Protein AF-A0A2N2W606-F1 (afdb_monomer)

Solvent-accessible surface area (backbone atoms only — not comparable to full-atom values): 5722 Å² total; 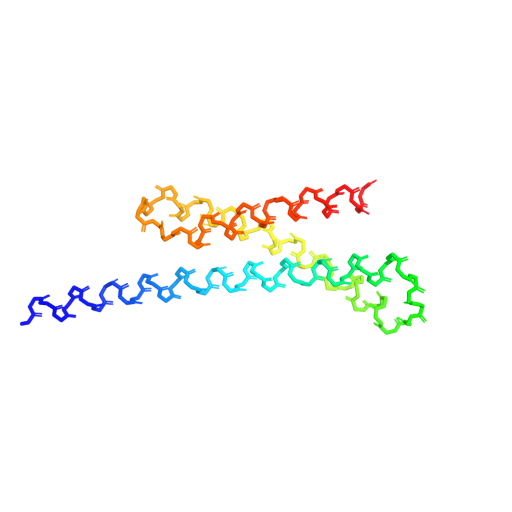per-residue (Å²): 115,71,69,60,56,53,50,55,58,49,54,58,51,50,56,52,48,52,50,52,32,51,51,41,50,52,54,46,51,51,53,52,51,53,51,51,46,58,74,70,62,64,89,43,71,69,58,54,53,48,46,64,65,47,46,59,59,50,52,53,47,51,56,53,51,48,52,53,50,51,52,48,44,72,74,59,71,79,62,55,70,64,47,56,52,35,50,53,52,41,51,54,49,47,53,54,49,52,68,71,75,106

pLDDT: mean 74.46, std 13.8, range [37.69, 88.69]

Structure (mmCIF, N/CA/C/O backbone):
data_AF-A0A2N2W606-F1
#
_entry.id   AF-A0A2N2W606-F1
#
loop_
_atom_site.group_PDB
_atom_site.id
_atom_site.type_symbol
_atom_si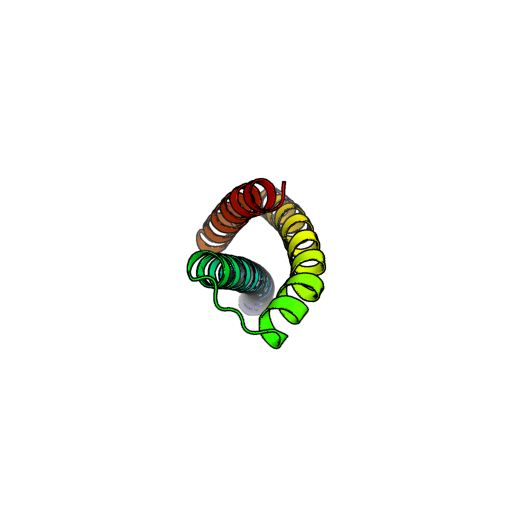te.label_atom_id
_atom_site.label_alt_id
_atom_site.label_comp_id
_atom_site.label_asym_id
_atom_site.label_entity_id
_atom_site.label_seq_id
_atom_site.pdbx_PDB_ins_code
_atom_site.Cartn_x
_atom_site.Cartn_y
_atom_site.Cartn_z
_atom_site.occupancy
_atom_site.B_iso_or_equiv
_atom_site.auth_seq_id
_atom_site.auth_comp_id
_atom_site.auth_asym_id
_atom_site.auth_atom_id
_atom_site.pdbx_PDB_model_num
ATOM 1 N N . MET A 1 1 ? -34.711 -16.273 19.571 1.00 47.31 1 MET A N 1
ATOM 2 C CA . MET A 1 1 ? -34.662 -14.979 18.848 1.00 47.31 1 MET A CA 1
ATOM 3 C C . MET A 1 1 ? -33.389 -14.171 19.146 1.00 47.31 1 MET A C 1
ATOM 5 O O . MET A 1 1 ? -32.750 -13.735 18.198 1.00 47.31 1 MET A O 1
ATOM 9 N N . LEU A 1 2 ? -32.944 -14.047 20.410 1.00 48.62 2 LEU A N 1
ATOM 10 C CA . LEU A 1 2 ? -31.703 -13.328 20.775 1.00 48.62 2 LEU A CA 1
ATOM 11 C C . LEU A 1 2 ? -30.412 -13.862 20.106 1.00 48.62 2 LEU A C 1
ATOM 13 O O . LEU A 1 2 ? -29.595 -13.071 19.639 1.00 48.62 2 LEU A O 1
ATOM 17 N N . ASN A 1 3 ? -30.240 -15.187 19.995 1.00 43.19 3 ASN A N 1
ATOM 18 C CA . ASN A 1 3 ? -29.044 -15.779 19.365 1.00 43.19 3 ASN A CA 1
ATOM 19 C C . ASN A 1 3 ? -28.919 -15.468 17.863 1.00 43.19 3 ASN A C 1
ATOM 21 O O . ASN A 1 3 ? -27.809 -15.340 17.354 1.00 43.19 3 ASN A O 1
ATOM 25 N N . PHE A 1 4 ? -30.038 -15.281 17.160 1.00 45.81 4 PHE A N 1
ATOM 26 C CA . PHE A 1 4 ? -30.035 -14.999 15.721 1.00 45.81 4 PHE A CA 1
ATOM 27 C C . PHE A 1 4 ? -29.584 -13.558 15.422 1.00 45.81 4 PHE A C 1
ATOM 29 O O . PHE A 1 4 ? -28.861 -13.305 14.4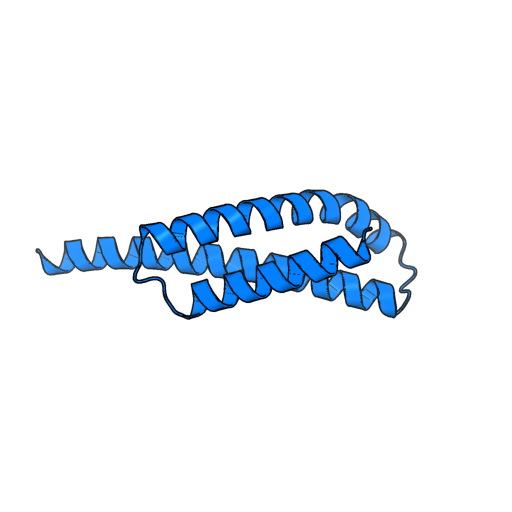61 1.00 45.81 4 PHE A O 1
ATOM 36 N N . ILE A 1 5 ? -29.941 -12.613 16.299 1.00 52.81 5 ILE A N 1
ATOM 37 C CA . ILE A 1 5 ? -29.523 -11.205 16.204 1.00 52.81 5 ILE A CA 1
ATOM 38 C C . ILE A 1 5 ? -28.020 -11.067 16.502 1.00 52.81 5 ILE A C 1
ATOM 40 O O . ILE A 1 5 ? -27.318 -10.333 15.806 1.00 52.81 5 ILE A O 1
ATOM 44 N N . ARG A 1 6 ? -27.500 -11.822 17.483 1.00 42.00 6 ARG A N 1
ATOM 45 C CA . ARG A 1 6 ? -26.063 -11.854 17.811 1.00 42.00 6 ARG A CA 1
ATOM 46 C C . ARG A 1 6 ? -25.221 -12.456 16.675 1.00 42.00 6 ARG A C 1
ATOM 48 O O . ARG A 1 6 ? -24.178 -11.899 16.344 1.00 42.00 6 ARG A O 1
ATOM 55 N N . LEU A 1 7 ? -25.701 -13.522 16.026 1.00 44.34 7 LEU A N 1
ATOM 56 C CA . LEU A 1 7 ? -25.065 -14.104 14.834 1.00 44.34 7 LEU A CA 1
ATOM 57 C C . LEU A 1 7 ? -25.027 -13.121 13.655 1.00 44.34 7 LEU A C 1
ATOM 59 O O . LEU A 1 7 ? -23.989 -12.978 13.015 1.00 44.34 7 LEU A O 1
ATOM 63 N N . LYS A 1 8 ? -26.115 -12.378 13.412 1.00 37.69 8 LYS A N 1
ATOM 64 C CA . LYS A 1 8 ? -26.180 -11.382 12.330 1.00 37.69 8 LYS A CA 1
ATOM 65 C C . LYS A 1 8 ? -25.199 -10.217 12.533 1.00 37.69 8 LYS A C 1
ATOM 67 O O . LYS A 1 8 ? -24.579 -9.780 11.568 1.00 37.69 8 LYS A O 1
ATOM 72 N N . MET A 1 9 ? -25.021 -9.748 13.774 1.00 45.25 9 MET A N 1
ATOM 73 C CA . MET A 1 9 ? -24.023 -8.720 14.117 1.00 45.25 9 MET A CA 1
ATOM 74 C C . MET A 1 9 ? -22.576 -9.229 14.062 1.00 45.25 9 MET A C 1
ATOM 76 O O . MET A 1 9 ? -21.674 -8.463 13.732 1.00 45.25 9 MET A O 1
ATOM 80 N N . SER A 1 10 ? -22.343 -10.503 14.392 1.00 40.81 10 S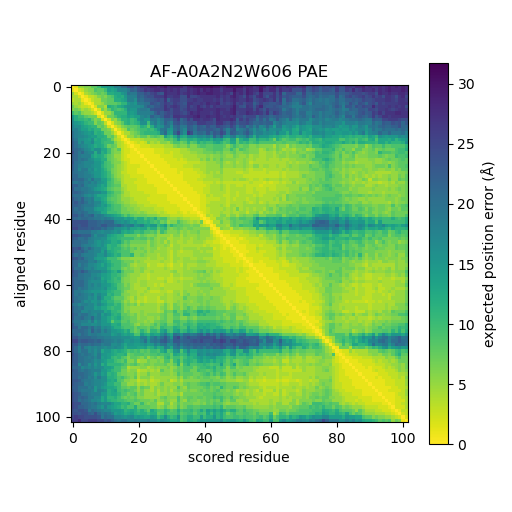ER A N 1
ATOM 81 C CA . SER A 1 10 ? -21.016 -11.119 14.295 1.00 40.81 10 SER A CA 1
ATOM 82 C C . SER A 1 10 ? -20.602 -11.292 12.832 1.00 40.81 10 SER A C 1
ATOM 84 O O . SER A 1 10 ? -19.520 -10.847 12.458 1.00 40.81 10 SER A O 1
ATOM 86 N N . MET A 1 11 ? -21.500 -11.815 11.989 1.00 42.62 11 MET A N 1
ATOM 87 C CA . MET A 1 11 ? -21.231 -12.113 10.579 1.00 42.62 11 MET A CA 1
ATOM 88 C C . MET A 1 11 ? -21.008 -10.856 9.723 1.00 42.62 11 MET A C 1
ATOM 90 O O . MET A 1 11 ? -20.182 -10.869 8.812 1.00 42.62 11 MET A O 1
ATOM 94 N N . SER A 1 12 ? -21.687 -9.740 10.026 1.00 51.31 12 SER A N 1
ATOM 95 C CA . SER A 1 12 ? -21.454 -8.470 9.322 1.00 51.31 12 SER A CA 1
ATOM 96 C C . SER A 1 12 ? -20.094 -7.848 9.657 1.00 51.31 12 SER A C 1
ATOM 98 O O . SER A 1 12 ? -19.460 -7.263 8.778 1.00 51.31 12 SER A O 1
ATOM 100 N N . LYS A 1 13 ? -19.618 -7.999 10.903 1.00 51.88 13 LYS A N 1
ATOM 101 C CA . LYS A 1 13 ? -18.278 -7.554 11.311 1.00 51.88 13 LYS A CA 1
ATOM 102 C C . LYS A 1 13 ? -17.186 -8.406 10.663 1.00 51.88 13 LYS A C 1
ATOM 104 O O . LYS A 1 13 ? -16.253 -7.839 10.099 1.00 51.88 13 LYS A O 1
ATOM 109 N N . THR A 1 14 ? -17.335 -9.734 10.643 1.00 54.03 14 THR A N 1
ATOM 110 C CA . THR A 1 14 ? -16.353 -10.630 10.001 1.00 54.03 14 THR A CA 1
ATOM 111 C C . THR A 1 14 ? -16.266 -10.391 8.497 1.00 54.03 14 THR A C 1
ATOM 113 O O . THR A 1 14 ? -15.165 -10.294 7.968 1.00 54.03 14 THR A O 1
ATOM 116 N N . LEU A 1 15 ? -17.398 -10.196 7.808 1.00 55.78 15 LEU A N 1
ATOM 117 C CA . LEU A 1 15 ? -17.401 -9.860 6.378 1.00 55.78 15 LEU A CA 1
ATOM 118 C C . LEU A 1 15 ? -16.641 -8.558 6.080 1.00 55.78 15 LEU A C 1
ATOM 120 O O . LEU A 1 15 ? -15.982 -8.459 5.047 1.00 55.78 15 LEU A O 1
ATOM 124 N N . SER A 1 16 ? -16.698 -7.568 6.974 1.00 63.84 16 SER A N 1
ATOM 125 C CA . SER A 1 16 ? -15.932 -6.325 6.828 1.00 63.84 16 SER A CA 1
ATOM 126 C C . SER A 1 16 ? -14.429 -6.541 7.046 1.00 63.84 16 SER A C 1
ATOM 128 O O . SER A 1 16 ? -13.619 -6.011 6.288 1.00 63.84 16 SER A O 1
ATOM 130 N N . GLU A 1 17 ? -14.050 -7.337 8.048 1.00 66.62 17 GLU A N 1
ATOM 131 C CA . GLU A 1 17 ? -12.647 -7.647 8.367 1.00 66.62 17 GLU A CA 1
ATOM 132 C C . GLU A 1 17 ? -11.968 -8.486 7.280 1.00 66.62 17 GLU A C 1
ATOM 134 O O . GLU A 1 17 ? -10.836 -8.202 6.878 1.00 66.62 17 GLU A O 1
ATOM 139 N N . THR A 1 18 ? -12.670 -9.487 6.741 1.00 69.38 18 THR A N 1
ATOM 140 C CA . THR A 1 18 ? -12.158 -10.310 5.641 1.00 69.38 18 THR A CA 1
ATOM 141 C C . THR A 1 18 ? -11.999 -9.487 4.367 1.00 69.38 18 THR A C 1
ATOM 143 O O . THR A 1 18 ? -10.981 -9.613 3.696 1.00 69.38 18 THR A O 1
ATOM 146 N N . ARG A 1 19 ? -12.942 -8.588 4.050 1.00 77.06 19 ARG A N 1
ATOM 147 C CA . ARG A 1 19 ? -12.816 -7.694 2.884 1.00 77.06 19 ARG A CA 1
ATOM 148 C C . ARG A 1 19 ? -11.611 -6.768 3.005 1.00 77.06 19 ARG A C 1
ATOM 150 O O . ARG A 1 19 ? -10.875 -6.626 2.035 1.00 77.06 19 ARG A O 1
ATOM 157 N N . LEU A 1 20 ? -11.382 -6.196 4.187 1.00 73.75 20 LEU A N 1
ATOM 158 C CA . LEU A 1 20 ? -10.206 -5.366 4.450 1.00 73.75 20 LEU A CA 1
ATOM 159 C C . LEU A 1 20 ? -8.904 -6.162 4.260 1.00 73.75 20 LEU A C 1
ATOM 161 O O . LEU A 1 20 ? -7.988 -5.710 3.580 1.00 73.75 20 LEU A O 1
ATOM 165 N N . THR A 1 21 ? -8.861 -7.383 4.797 1.00 80.50 21 THR A N 1
ATOM 166 C CA . THR A 1 21 ? -7.712 -8.293 4.676 1.00 80.50 21 THR A CA 1
ATOM 167 C C . THR A 1 21 ? -7.430 -8.674 3.222 1.00 80.50 21 THR A C 1
ATOM 169 O O . THR A 1 21 ? -6.280 -8.648 2.793 1.00 80.50 21 THR A O 1
ATOM 172 N N . VAL A 1 22 ? -8.472 -8.993 2.448 1.00 82.38 22 VAL A N 1
ATOM 173 C CA . VAL A 1 22 ? -8.344 -9.355 1.029 1.00 82.38 22 VAL A CA 1
ATOM 174 C C . VAL A 1 22 ? -7.833 -8.173 0.212 1.00 82.38 22 VAL A C 1
ATOM 176 O O . VAL A 1 22 ? -6.914 -8.351 -0.580 1.00 82.38 22 VAL A O 1
ATOM 179 N N . ILE A 1 23 ? -8.366 -6.966 0.425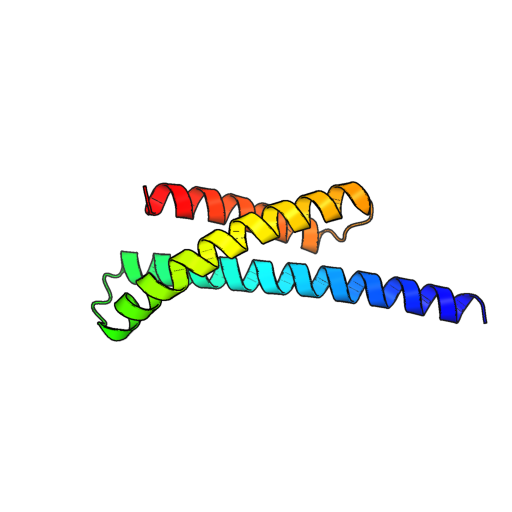 1.00 81.31 23 ILE A N 1
ATOM 180 C CA . ILE A 1 23 ? -7.910 -5.769 -0.297 1.00 81.31 23 ILE A CA 1
ATOM 181 C C . ILE A 1 23 ? -6.435 -5.488 0.004 1.00 81.31 23 ILE A C 1
ATOM 183 O O . ILE A 1 23 ? -5.643 -5.323 -0.921 1.00 81.31 23 ILE A O 1
ATOM 187 N N . ASN A 1 24 ? -6.045 -5.514 1.279 1.00 83.00 24 ASN A N 1
ATOM 188 C CA . ASN A 1 24 ? -4.650 -5.345 1.683 1.00 83.00 24 ASN A CA 1
ATOM 189 C C . ASN A 1 24 ? -3.740 -6.404 1.043 1.00 83.00 24 ASN A C 1
ATOM 191 O O . ASN A 1 24 ? -2.650 -6.080 0.578 1.00 83.00 24 ASN A O 1
ATOM 195 N N . PHE A 1 25 ? -4.188 -7.661 0.983 1.00 83.81 25 PHE A N 1
ATOM 196 C CA . PHE A 1 25 ? -3.429 -8.743 0.359 1.00 83.81 25 PHE A CA 1
ATOM 197 C C . PHE A 1 25 ? -3.256 -8.533 -1.151 1.00 83.81 25 PHE A C 1
ATOM 199 O O . PHE A 1 25 ? -2.164 -8.735 -1.672 1.00 83.81 25 PHE A O 1
ATOM 206 N N . VAL A 1 26 ? -4.299 -8.066 -1.845 1.00 87.19 26 VAL A N 1
ATOM 207 C CA . VAL A 1 26 ? -4.238 -7.724 -3.276 1.00 87.19 26 VAL A CA 1
ATOM 208 C C . VAL A 1 26 ? -3.258 -6.576 -3.529 1.00 87.19 26 VAL A C 1
ATOM 210 O O . VAL A 1 26 ? -2.463 -6.661 -4.462 1.00 87.19 26 VAL A O 1
ATOM 213 N N . ILE A 1 27 ? -3.262 -5.537 -2.686 1.00 85.62 27 ILE A N 1
ATOM 214 C CA . ILE A 1 27 ? -2.317 -4.412 -2.789 1.00 85.62 27 ILE A CA 1
ATOM 215 C C . ILE A 1 27 ? -0.875 -4.903 -2.612 1.00 85.62 27 ILE A C 1
ATOM 217 O O . ILE A 1 27 ? -0.021 -4.610 -3.448 1.00 85.62 27 ILE A O 1
ATOM 221 N N . VAL A 1 28 ? -0.602 -5.693 -1.567 1.00 85.00 28 VAL A N 1
ATOM 222 C CA . VAL A 1 28 ? 0.736 -6.263 -1.330 1.00 85.00 28 VAL A CA 1
ATOM 223 C C . VAL A 1 28 ? 1.168 -7.142 -2.506 1.00 85.00 28 VAL A C 1
ATOM 225 O O . VAL A 1 28 ? 2.289 -7.010 -2.991 1.00 85.00 28 VAL A O 1
ATOM 228 N N . PHE A 1 29 ? 0.281 -8.004 -3.007 1.00 88.44 29 PHE A N 1
ATOM 229 C CA . PHE A 1 29 ? 0.576 -8.885 -4.137 1.00 88.44 29 PHE A CA 1
ATOM 230 C C . PHE A 1 29 ? 0.898 -8.109 -5.422 1.00 88.44 29 PHE A C 1
ATOM 232 O O . PHE A 1 29 ? 1.839 -8.465 -6.136 1.00 88.44 29 PHE A O 1
ATOM 239 N N . TYR A 1 30 ? 0.162 -7.028 -5.697 1.00 87.06 30 TYR A N 1
ATOM 240 C CA . TYR A 1 30 ? 0.440 -6.130 -6.817 1.00 87.06 30 TYR A CA 1
ATOM 241 C C . TYR A 1 30 ? 1.851 -5.532 -6.713 1.00 87.06 30 TYR A C 1
ATOM 243 O O . TYR A 1 30 ? 2.646 -5.673 -7.643 1.00 87.06 30 TYR A O 1
ATOM 251 N N . PHE A 1 31 ? 2.207 -4.944 -5.565 1.00 84.19 31 PHE A N 1
ATOM 252 C CA . PHE A 1 31 ? 3.526 -4.331 -5.375 1.00 84.19 31 PHE A CA 1
ATOM 253 C C . PHE A 1 31 ? 4.674 -5.337 -5.440 1.00 84.19 31 PHE A C 1
ATOM 255 O O . PHE A 1 31 ? 5.701 -5.051 -6.053 1.00 84.19 31 PHE A O 1
ATOM 262 N N . VAL A 1 32 ? 4.501 -6.531 -4.869 1.00 87.00 32 VAL A N 1
ATOM 263 C CA . VAL A 1 32 ? 5.501 -7.605 -4.965 1.00 87.00 32 VAL A CA 1
ATOM 264 C C . VAL A 1 32 ? 5.692 -8.045 -6.417 1.00 87.00 32 VAL A C 1
ATOM 266 O O . VAL A 1 32 ? 6.826 -8.219 -6.858 1.00 87.00 32 VAL A O 1
ATOM 269 N N . SER A 1 33 ? 4.609 -8.167 -7.188 1.00 85.06 33 SER A N 1
ATOM 270 C CA . SER A 1 33 ? 4.684 -8.529 -8.609 1.00 85.06 33 SER A CA 1
ATOM 271 C C . SER A 1 33 ? 5.439 -7.471 -9.413 1.00 85.06 33 SER A C 1
ATOM 273 O O . SER A 1 33 ? 6.354 -7.805 -10.163 1.00 85.06 33 SER A O 1
ATOM 275 N N . ILE A 1 34 ? 5.120 -6.191 -9.202 1.00 83.81 34 ILE A N 1
ATOM 276 C CA . ILE A 1 34 ? 5.829 -5.069 -9.827 1.00 83.81 34 ILE A CA 1
ATOM 277 C C . ILE A 1 34 ? 7.311 -5.045 -9.432 1.00 83.81 34 ILE A C 1
ATOM 279 O O . ILE A 1 34 ? 8.169 -4.817 -10.284 1.00 83.81 34 ILE A O 1
ATOM 283 N N . TYR A 1 35 ? 7.632 -5.316 -8.165 1.00 83.88 35 TYR A N 1
ATOM 284 C CA . TYR A 1 35 ? 9.013 -5.393 -7.693 1.00 83.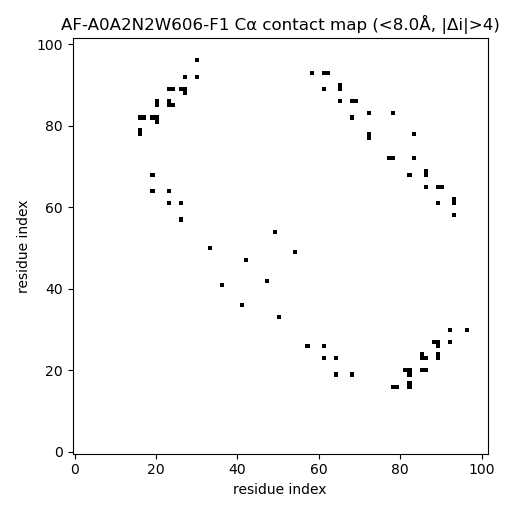88 35 TYR A CA 1
ATOM 285 C C . TYR A 1 35 ? 9.806 -6.495 -8.413 1.00 83.88 35 TYR A C 1
ATOM 287 O O . TYR A 1 35 ? 10.922 -6.254 -8.872 1.00 83.88 35 TYR A O 1
ATOM 295 N N . ILE A 1 36 ? 9.216 -7.684 -8.572 1.00 84.06 36 ILE A N 1
ATOM 296 C CA . ILE A 1 36 ? 9.826 -8.802 -9.305 1.00 84.06 36 ILE A CA 1
ATOM 297 C C . ILE A 1 36 ? 10.037 -8.423 -10.776 1.00 84.06 36 ILE A C 1
ATOM 299 O O . ILE A 1 36 ? 11.146 -8.558 -11.286 1.00 84.06 36 ILE A O 1
ATOM 303 N N . ILE A 1 37 ? 9.009 -7.897 -11.445 1.00 83.06 37 ILE A N 1
ATOM 304 C CA . ILE A 1 37 ? 9.083 -7.470 -12.854 1.00 83.06 37 ILE A CA 1
ATOM 305 C C . ILE A 1 37 ? 10.224 -6.462 -13.064 1.00 83.06 37 ILE A C 1
ATOM 307 O O . ILE A 1 37 ? 10.982 -6.582 -14.026 1.00 83.06 37 ILE A O 1
ATOM 311 N N . ASN A 1 38 ? 10.390 -5.521 -12.129 1.00 79.75 38 ASN A N 1
ATOM 312 C CA . ASN A 1 38 ? 11.460 -4.528 -12.162 1.00 79.75 38 ASN A CA 1
ATOM 313 C C . ASN A 1 38 ? 12.858 -5.145 -12.005 1.00 79.75 38 ASN A C 1
ATOM 315 O O . ASN A 1 38 ? 13.780 -4.767 -12.721 1.00 79.75 38 ASN A O 1
ATOM 319 N N . GLN A 1 39 ? 13.021 -6.106 -11.089 1.00 81.94 39 GLN A N 1
ATOM 320 C CA . GLN A 1 39 ? 14.302 -6.789 -10.863 1.00 81.94 39 GLN A CA 1
ATOM 321 C C . GLN A 1 39 ? 14.742 -7.616 -12.076 1.00 81.94 39 GLN A C 1
ATOM 323 O O . GLN A 1 39 ? 15.918 -7.619 -12.435 1.00 81.94 39 GLN A O 1
ATOM 328 N N . TYR A 1 40 ? 13.795 -8.282 -12.738 1.00 85.00 40 TYR A N 1
ATOM 329 C CA . TYR A 1 40 ? 14.065 -9.075 -13.938 1.00 85.00 40 TYR A CA 1
ATOM 330 C C . TYR A 1 40 ? 14.124 -8.243 -15.229 1.00 85.00 40 TYR A C 1
ATOM 332 O O . TYR A 1 40 ? 14.344 -8.824 -16.289 1.00 85.00 40 TYR A O 1
ATOM 340 N N . LYS A 1 41 ? 13.954 -6.910 -15.150 1.00 77.06 41 LYS A N 1
ATOM 341 C CA . LYS A 1 41 ? 13.976 -5.977 -16.294 1.00 77.06 41 LYS A CA 1
ATOM 342 C C . LYS A 1 41 ? 13.160 -6.494 -17.479 1.00 77.06 41 LYS A C 1
ATOM 344 O O . LYS A 1 41 ? 13.633 -6.546 -18.612 1.00 77.06 41 LYS A O 1
ATOM 349 N N . LEU A 1 42 ? 11.943 -6.948 -17.195 1.00 78.00 42 LEU A N 1
ATOM 350 C CA . LEU A 1 42 ? 11.033 -7.395 -18.239 1.00 78.00 42 LEU A CA 1
ATOM 351 C C . LEU A 1 42 ? 10.568 -6.169 -19.037 1.00 78.00 42 LEU A C 1
ATOM 353 O O . LEU A 1 42 ? 9.607 -5.510 -18.650 1.00 78.00 42 LEU A O 1
ATOM 357 N N . ASP A 1 43 ? 11.262 -5.877 -20.139 1.00 69.50 43 ASP A N 1
ATOM 358 C CA . ASP A 1 43 ? 10.974 -4.781 -21.077 1.00 69.50 43 ASP A CA 1
ATOM 359 C C . ASP A 1 43 ? 9.706 -5.069 -21.898 1.00 69.50 43 ASP A C 1
ATOM 361 O O . ASP A 1 43 ? 9.727 -5.324 -23.103 1.00 69.50 43 ASP A O 1
ATOM 365 N N . ILE A 1 44 ? 8.561 -5.076 -21.222 1.00 81.75 44 ILE A N 1
ATOM 366 C CA . ILE A 1 44 ? 7.249 -5.226 -21.843 1.00 81.75 44 ILE A CA 1
ATOM 367 C C . ILE A 1 44 ? 6.546 -3.875 -21.738 1.00 81.75 44 ILE A C 1
ATOM 369 O O . ILE A 1 44 ? 6.017 -3.522 -20.687 1.00 81.75 44 ILE A O 1
ATOM 373 N N . THR A 1 45 ? 6.489 -3.135 -22.849 1.00 81.62 45 THR A N 1
ATOM 374 C CA . THR A 1 45 ? 5.944 -1.763 -22.929 1.00 81.62 45 THR A CA 1
ATOM 375 C C . THR A 1 45 ? 4.546 -1.620 -22.317 1.00 81.62 45 THR A C 1
ATOM 377 O O . THR A 1 45 ? 4.238 -0.619 -21.679 1.00 81.62 45 THR A O 1
ATOM 380 N N . ILE A 1 46 ? 3.692 -2.637 -22.475 1.00 82.69 46 ILE A N 1
ATOM 381 C CA . ILE A 1 46 ? 2.335 -2.642 -21.909 1.00 82.69 46 ILE A CA 1
ATOM 382 C C . ILE A 1 46 ? 2.382 -2.692 -20.375 1.00 82.69 46 ILE A C 1
ATOM 384 O O . ILE A 1 46 ? 1.632 -1.979 -19.714 1.00 82.69 46 ILE A O 1
ATOM 388 N N . ILE A 1 47 ? 3.259 -3.520 -19.804 1.00 82.75 47 ILE A N 1
ATOM 389 C CA . ILE A 1 47 ? 3.387 -3.678 -18.350 1.00 82.75 47 ILE A CA 1
ATOM 390 C C . ILE A 1 47 ? 3.926 -2.395 -17.725 1.00 82.75 47 ILE A C 1
ATOM 392 O O . ILE A 1 47 ? 3.450 -2.006 -16.662 1.00 82.75 47 ILE A O 1
ATOM 396 N N . ASP A 1 48 ? 4.860 -1.722 -18.395 1.00 82.06 48 ASP A N 1
ATOM 397 C CA . ASP A 1 48 ? 5.453 -0.484 -17.891 1.00 82.06 48 ASP A CA 1
ATOM 398 C C . ASP A 1 48 ? 4.433 0.669 -17.864 1.00 82.06 48 ASP A C 1
ATOM 400 O O . ASP A 1 48 ? 4.293 1.365 -16.861 1.00 82.06 48 ASP A O 1
ATOM 404 N N . PHE A 1 49 ? 3.581 0.768 -18.889 1.00 84.25 49 PHE A N 1
ATOM 405 C CA . PHE A 1 49 ? 2.458 1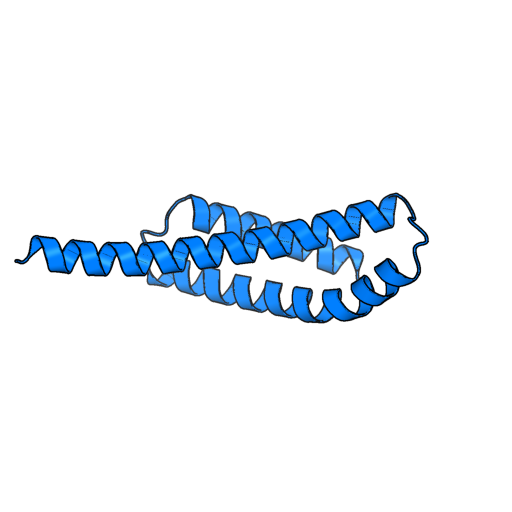.711 -18.893 1.00 84.25 49 PHE A CA 1
ATOM 406 C C . PHE A 1 49 ? 1.447 1.437 -17.766 1.00 84.25 49 PHE A C 1
ATOM 408 O O . PHE A 1 49 ? 1.030 2.348 -17.045 1.00 84.25 49 PHE A O 1
ATOM 415 N N . PHE A 1 50 ? 1.053 0.169 -17.581 1.00 83.56 50 PHE A N 1
ATOM 416 C CA . PHE A 1 50 ? 0.165 -0.210 -16.479 1.00 83.56 50 PHE A CA 1
ATOM 417 C C . PHE A 1 50 ? 0.807 0.059 -15.122 1.00 83.56 50 PHE A C 1
ATOM 419 O O . PHE A 1 50 ? 0.116 0.500 -14.206 1.00 83.56 50 PHE A O 1
ATOM 426 N N . ARG A 1 51 ? 2.114 -0.169 -14.990 1.00 82.75 51 ARG A N 1
ATOM 427 C CA . ARG A 1 51 ? 2.867 0.124 -13.777 1.00 82.75 51 ARG A CA 1
ATOM 428 C C . ARG A 1 51 ? 2.801 1.607 -13.446 1.00 82.75 51 ARG A C 1
ATOM 430 O O . ARG A 1 51 ? 2.468 1.929 -12.312 1.00 82.75 51 ARG A O 1
ATOM 437 N N . GLU A 1 52 ? 3.057 2.509 -14.382 1.00 84.19 52 GLU A N 1
ATOM 438 C CA . GLU A 1 52 ? 3.007 3.950 -14.104 1.00 84.19 52 GLU A CA 1
ATOM 439 C C . GLU A 1 52 ? 1.606 4.410 -13.675 1.00 84.19 52 GLU A C 1
ATOM 441 O O . GLU A 1 52 ? 1.450 5.070 -12.644 1.00 84.19 52 GLU A O 1
ATOM 446 N N . ILE A 1 53 ? 0.572 3.995 -14.414 1.00 88.69 53 ILE A N 1
ATOM 447 C CA . ILE A 1 53 ? -0.807 4.419 -14.144 1.00 88.69 53 ILE A CA 1
ATOM 448 C C . ILE A 1 53 ? -1.387 3.790 -12.884 1.00 88.69 53 ILE A C 1
ATOM 450 O O . ILE A 1 53 ? -2.114 4.465 -12.159 1.00 88.69 53 ILE A O 1
ATOM 454 N N . LEU A 1 54 ? -1.116 2.510 -12.618 1.00 84.44 54 LEU A N 1
ATOM 455 C CA . LEU A 1 54 ? -1.705 1.805 -11.481 1.00 84.44 54 LEU A CA 1
ATOM 456 C C . LEU A 1 54 ? -0.905 2.012 -10.199 1.00 84.44 54 LEU A C 1
ATOM 458 O O . LEU A 1 54 ? -1.483 1.963 -9.117 1.00 84.44 54 LEU A O 1
ATOM 462 N N . THR A 1 55 ? 0.396 2.295 -10.266 1.00 85.06 55 THR A N 1
ATOM 463 C CA . THR A 1 55 ? 1.185 2.401 -9.034 1.00 85.06 55 THR A CA 1
ATOM 464 C C . THR A 1 55 ? 0.793 3.613 -8.191 1.00 85.06 55 THR A C 1
ATOM 466 O O . THR A 1 55 ? 0.639 3.463 -6.983 1.00 85.06 55 THR A O 1
ATOM 469 N N . LEU A 1 56 ? 0.529 4.776 -8.793 1.00 86.62 56 LEU A N 1
ATOM 470 C CA . LEU A 1 56 ? 0.031 5.958 -8.072 1.00 86.62 56 LEU A CA 1
ATOM 471 C C . LEU A 1 56 ? -1.285 5.708 -7.298 1.00 86.62 56 LEU A C 1
ATOM 473 O O . LEU A 1 56 ? -1.312 5.933 -6.084 1.00 86.62 56 LEU A O 1
ATOM 477 N N . PRO A 1 57 ? -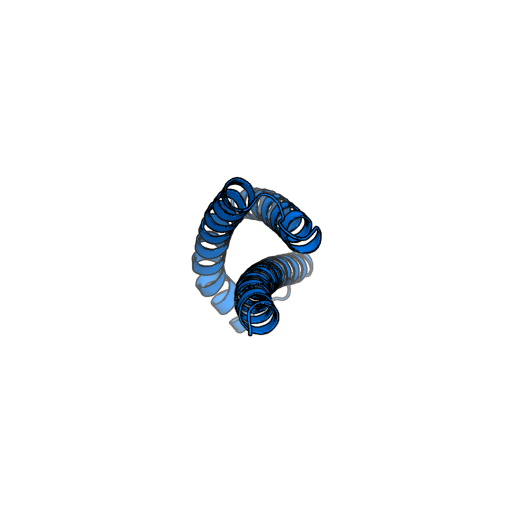2.379 5.222 -7.922 1.00 84.69 57 PRO A N 1
ATOM 478 C CA . PRO A 1 57 ? -3.619 4.939 -7.207 1.00 84.69 57 PRO A CA 1
ATOM 479 C C . PRO A 1 57 ? -3.466 3.793 -6.201 1.00 84.69 57 PRO A C 1
ATOM 481 O O . PRO A 1 57 ? -4.065 3.867 -5.128 1.00 84.69 57 PRO A O 1
ATOM 484 N N . PHE A 1 58 ? -2.646 2.769 -6.478 1.00 84.81 58 PHE A N 1
ATOM 485 C CA . PHE A 1 58 ? -2.361 1.713 -5.499 1.00 84.81 58 PHE A CA 1
ATOM 486 C C . PHE A 1 58 ? -1.556 2.224 -4.295 1.00 84.81 58 PHE A C 1
ATOM 488 O O . PHE A 1 58 ? -1.843 1.803 -3.177 1.00 84.81 58 PHE A O 1
ATOM 495 N N . LEU A 1 59 ? -0.627 3.168 -4.483 1.00 84.69 59 LEU A N 1
ATOM 496 C CA . LEU A 1 59 ? 0.108 3.852 -3.408 1.00 84.69 59 LEU A CA 1
ATOM 497 C C . LEU A 1 59 ? -0.840 4.645 -2.502 1.00 84.69 59 LEU A C 1
ATOM 499 O O . LEU A 1 59 ? -0.801 4.513 -1.279 1.00 84.69 59 LEU A O 1
ATOM 503 N N . ILE A 1 60 ? -1.737 5.437 -3.096 1.00 86.62 60 ILE A N 1
ATOM 504 C CA . ILE A 1 60 ? -2.739 6.202 -2.339 1.00 86.62 60 ILE A CA 1
ATOM 505 C C . ILE A 1 60 ? -3.665 5.244 -1.583 1.00 86.62 60 ILE A C 1
ATOM 507 O O . ILE A 1 60 ? -3.904 5.421 -0.388 1.00 86.62 60 ILE A O 1
ATOM 511 N N . SER A 1 61 ? -4.145 4.199 -2.262 1.00 85.69 61 SER A N 1
ATOM 512 C CA . SER A 1 61 ? -4.986 3.160 -1.668 1.00 85.69 61 SER A CA 1
ATOM 513 C C . SER A 1 61 ? -4.284 2.496 -0.481 1.00 85.69 61 SER A C 1
ATOM 515 O O . SER A 1 61 ? -4.872 2.389 0.591 1.00 85.69 61 SER A O 1
ATOM 517 N N . GLN A 1 62 ? -3.002 2.145 -0.614 1.00 84.56 62 GLN A N 1
ATOM 518 C CA . GLN A 1 62 ? -2.202 1.555 0.458 1.00 84.56 62 GLN A CA 1
ATOM 519 C C . GLN A 1 62 ? -2.183 2.430 1.715 1.00 84.56 62 GLN A C 1
ATOM 521 O O . GLN A 1 62 ? -2.471 1.926 2.799 1.00 84.56 62 GLN A O 1
ATOM 526 N N . ILE A 1 63 ? -1.915 3.733 1.583 1.00 86.56 63 ILE A N 1
ATOM 527 C CA . ILE A 1 63 ? -1.903 4.669 2.719 1.00 86.56 63 ILE A CA 1
ATOM 528 C C . ILE A 1 63 ? -3.298 4.776 3.347 1.00 86.56 63 ILE A C 1
ATOM 530 O O . ILE A 1 63 ? -3.444 4.669 4.567 1.00 86.56 63 ILE A O 1
ATOM 534 N N . VAL A 1 64 ? -4.339 4.940 2.524 1.00 86.88 64 VAL A N 1
ATOM 535 C CA . VAL A 1 64 ? -5.729 5.048 2.990 1.00 86.88 64 VAL A CA 1
ATOM 536 C C . VAL A 1 64 ? -6.152 3.789 3.751 1.00 86.88 64 VAL A C 1
ATOM 538 O O . VAL A 1 64 ? -6.693 3.891 4.851 1.00 86.88 64 VAL A O 1
ATOM 541 N N . PHE A 1 65 ? -5.870 2.600 3.218 1.00 84.62 65 PHE A N 1
ATOM 542 C CA . PHE A 1 65 ? -6.208 1.328 3.855 1.00 84.62 65 PHE A CA 1
ATOM 543 C C . PHE A 1 65 ? -5.392 1.051 5.121 1.00 84.62 65 PHE A C 1
ATOM 545 O O . PHE A 1 65 ? -5.918 0.447 6.058 1.00 84.62 65 PHE A O 1
ATOM 552 N N . LEU A 1 66 ? -4.154 1.540 5.207 1.00 84.75 66 LEU A N 1
ATOM 553 C CA . LEU A 1 66 ? -3.332 1.456 6.417 1.00 84.75 66 LEU A CA 1
ATOM 554 C C . LEU A 1 66 ? -3.922 2.334 7.538 1.00 84.75 66 LEU A C 1
ATOM 556 O O . LEU A 1 66 ? -4.091 1.874 8.672 1.00 84.75 66 LEU A O 1
ATOM 560 N N . ILE A 1 67 ? -4.343 3.563 7.217 1.00 83.62 67 ILE A N 1
ATOM 561 C CA . ILE A 1 67 ? -5.019 4.462 8.168 1.00 83.62 67 ILE A CA 1
ATOM 562 C C . ILE A 1 67 ? -6.380 3.886 8.585 1.00 83.62 67 ILE A C 1
ATOM 564 O O . ILE A 1 67 ? -6.676 3.781 9.774 1.00 83.62 67 ILE A O 1
ATOM 568 N N . LEU A 1 68 ? -7.202 3.451 7.627 1.00 81.69 68 LEU A N 1
ATOM 569 C CA . LEU A 1 68 ? -8.511 2.863 7.917 1.00 81.69 68 LEU A CA 1
ATOM 570 C C . LEU A 1 68 ? -8.395 1.581 8.742 1.00 81.69 68 LEU A C 1
ATOM 572 O O . LEU A 1 68 ? -9.151 1.394 9.695 1.00 81.69 68 LEU A O 1
ATOM 576 N N . GLY A 1 69 ? -7.447 0.705 8.410 1.00 76.31 69 GLY A N 1
ATOM 577 C CA . GLY A 1 69 ? -7.258 -0.539 9.137 1.00 76.31 69 GLY A CA 1
ATOM 578 C C . GLY A 1 69 ? -6.703 -0.327 10.542 1.00 76.31 69 GLY A C 1
ATOM 579 O O . GLY A 1 69 ? -7.170 -0.987 11.466 1.00 76.31 69 GLY A O 1
ATOM 580 N N . SER A 1 70 ? -5.791 0.627 10.745 1.00 79.12 70 SER A N 1
ATOM 581 C CA . SER A 1 70 ? -5.307 0.978 12.090 1.00 79.12 70 SER A CA 1
ATOM 582 C C . SER A 1 70 ? -6.406 1.604 12.959 1.00 79.12 70 SER A C 1
ATOM 584 O O . SER A 1 70 ? -6.593 1.177 14.100 1.00 79.12 70 SER A O 1
ATOM 586 N N . LEU A 1 71 ? -7.210 2.523 12.410 1.00 79.00 71 LEU A N 1
ATOM 587 C CA . LEU A 1 71 ? -8.397 3.070 13.082 1.00 79.00 71 LEU A CA 1
ATOM 588 C C . LEU A 1 71 ? -9.408 1.978 13.442 1.00 79.00 71 LEU A C 1
ATOM 590 O O . LEU A 1 71 ? -9.949 1.970 14.550 1.00 79.00 71 LEU A O 1
ATOM 594 N N . PHE A 1 72 ? -9.654 1.038 12.527 1.00 75.38 72 PHE A N 1
ATOM 595 C CA . PHE A 1 72 ? -10.539 -0.097 12.775 1.00 75.38 72 PHE A CA 1
ATOM 596 C C . PHE A 1 72 ? -10.003 -0.990 13.902 1.00 75.38 72 PHE A C 1
ATOM 598 O O . PHE A 1 72 ? -10.767 -1.404 14.774 1.00 75.38 72 PHE A O 1
ATOM 605 N N . LEU A 1 73 ? -8.690 -1.236 13.931 1.00 72.50 73 LEU A N 1
ATOM 606 C CA . LEU A 1 73 ? -8.031 -2.048 14.952 1.00 72.50 73 LEU A CA 1
ATOM 607 C C . LEU A 1 73 ? -8.187 -1.454 16.356 1.00 72.50 73 LEU A C 1
ATOM 609 O O . LEU A 1 73 ? -8.542 -2.173 17.291 1.00 72.50 73 LEU A O 1
ATOM 613 N N . ILE A 1 74 ? -7.959 -0.143 16.481 1.00 72.12 74 ILE A N 1
ATOM 614 C CA . ILE A 1 74 ? -8.061 0.600 17.744 1.00 72.12 74 ILE A CA 1
ATOM 615 C C . ILE A 1 74 ? -9.515 0.645 18.224 1.00 72.12 74 ILE A C 1
ATOM 617 O O . ILE A 1 74 ? -9.782 0.473 19.410 1.00 72.12 74 ILE A O 1
ATOM 621 N N . LYS A 1 75 ? -10.466 0.850 17.306 1.00 70.56 75 LYS A N 1
ATOM 622 C CA . LYS A 1 75 ? -11.884 1.006 17.647 1.00 70.56 75 LYS A CA 1
ATOM 623 C C . LYS A 1 75 ? -12.577 -0.310 18.004 1.00 70.56 75 LYS A C 1
ATOM 625 O O . LYS A 1 75 ? -13.487 -0.292 18.827 1.00 70.56 75 LYS A O 1
ATOM 630 N N . ASN A 1 76 ? -12.178 -1.428 17.394 1.00 67.12 76 ASN A N 1
ATOM 631 C CA . ASN A 1 76 ? -12.879 -2.701 17.569 1.00 67.12 76 ASN A CA 1
ATOM 632 C C . ASN A 1 76 ? -12.200 -3.716 18.494 1.00 67.12 76 ASN A C 1
ATOM 634 O O . ASN A 1 76 ? -12.902 -4.650 18.857 1.00 67.12 76 ASN A O 1
ATOM 638 N N . GLY A 1 77 ? -10.935 -3.551 18.912 1.00 55.50 77 GLY A N 1
ATOM 639 C CA . GLY A 1 77 ? -10.264 -4.331 19.979 1.00 55.50 77 GLY A CA 1
ATOM 640 C C . GLY A 1 77 ? -10.081 -5.845 19.726 1.00 55.50 77 GLY A C 1
ATOM 641 O O . GLY A 1 77 ? -8.959 -6.350 19.744 1.00 55.50 77 GLY A O 1
ATOM 642 N N . GLU A 1 78 ? -11.164 -6.558 19.420 1.00 57.38 78 GLU A N 1
ATOM 643 C CA . GLU A 1 78 ? -11.293 -7.981 19.076 1.00 57.38 78 GLU A CA 1
ATOM 644 C C . GLU A 1 78 ? -11.089 -8.256 17.578 1.00 57.38 78 GLU A C 1
ATOM 646 O O . GLU A 1 78 ? -11.771 -9.069 16.962 1.00 57.38 78 GLU A O 1
ATOM 651 N N . SER A 1 79 ? -10.157 -7.549 16.954 1.00 57.88 79 SER A N 1
ATOM 652 C CA . SER A 1 79 ? -9.805 -7.806 15.558 1.00 57.88 79 SER A CA 1
ATOM 653 C C . SER A 1 79 ? -9.080 -9.148 15.430 1.00 57.88 79 SER A C 1
ATOM 655 O O . SER A 1 79 ? -8.103 -9.409 16.146 1.00 57.88 79 SER A O 1
ATOM 657 N N . HIS A 1 80 ? -9.535 -9.991 14.495 1.00 62.53 80 HIS A N 1
ATOM 658 C CA . HIS A 1 80 ? -8.898 -11.274 14.197 1.00 62.53 80 HIS A CA 1
ATOM 659 C C . HIS A 1 80 ? -7.397 -11.103 13.894 1.00 62.53 80 HIS A C 1
ATOM 661 O O . HIS A 1 80 ? -6.974 -10.132 13.260 1.00 62.53 80 HIS A O 1
ATOM 667 N N . PHE A 1 81 ? -6.587 -12.088 14.302 1.00 67.88 81 PHE A N 1
ATOM 668 C CA . PHE A 1 81 ? -5.133 -12.120 14.070 1.00 67.88 81 PHE A CA 1
ATOM 669 C C . PHE A 1 81 ? -4.753 -11.860 12.599 1.00 67.88 81 PHE A C 1
ATOM 671 O O . PHE A 1 81 ? -3.768 -11.178 12.324 1.00 67.88 81 PHE A O 1
ATOM 678 N N . LEU A 1 82 ? -5.583 -12.322 11.657 1.00 63.56 82 LEU A N 1
ATOM 679 C CA . LEU A 1 82 ? -5.407 -12.128 10.214 1.00 63.56 82 LEU A CA 1
ATOM 680 C C . LEU A 1 82 ? -5.412 -10.647 9.800 1.00 63.56 82 LEU A C 1
ATOM 682 O O . LEU A 1 82 ? -4.579 -10.235 8.996 1.00 63.56 82 LEU A O 1
ATOM 686 N N . THR A 1 83 ? -6.290 -9.830 10.385 1.00 71.75 83 THR A N 1
ATOM 687 C CA . THR A 1 83 ? -6.397 -8.396 10.074 1.00 71.75 83 THR A CA 1
ATOM 688 C C . THR A 1 83 ? -5.174 -7.631 10.587 1.00 71.75 83 THR A C 1
ATOM 690 O O . THR A 1 83 ? -4.649 -6.758 9.896 1.00 71.75 83 THR A O 1
ATOM 693 N N . LYS A 1 84 ? -4.663 -8.007 11.771 1.00 76.62 84 LYS A N 1
ATOM 694 C CA . LYS A 1 84 ? -3.412 -7.466 12.339 1.00 76.62 84 LYS A CA 1
ATOM 695 C C . LYS A 1 84 ? -2.212 -7.809 11.463 1.00 76.62 84 LYS A C 1
ATOM 697 O O . LYS A 1 84 ? -1.439 -6.925 11.108 1.00 76.62 84 LYS A O 1
ATOM 702 N N . LEU A 1 85 ? -2.090 -9.082 11.085 1.00 80.38 85 LEU A N 1
ATOM 703 C CA . LEU A 1 85 ? -1.011 -9.567 10.230 1.00 80.38 85 LEU A CA 1
ATOM 704 C C . LEU A 1 85 ? -1.021 -8.861 8.868 1.00 80.38 85 LEU A C 1
ATOM 706 O O . LEU A 1 85 ? 0.018 -8.404 8.403 1.00 80.38 85 LEU A O 1
ATOM 710 N N . SER A 1 86 ? -2.201 -8.717 8.263 1.00 80.06 86 SER A N 1
ATOM 711 C CA . SER A 1 86 ? -2.383 -8.025 6.987 1.00 80.06 86 SER A CA 1
ATOM 712 C C . SER A 1 86 ? -1.967 -6.552 7.050 1.00 80.06 86 SER A C 1
ATOM 714 O O . SER A 1 86 ? -1.292 -6.075 6.142 1.00 80.06 86 SER A O 1
ATOM 716 N N . LEU A 1 87 ? -2.294 -5.845 8.138 1.00 82.31 87 LEU A N 1
ATOM 717 C CA . LEU A 1 87 ? -1.855 -4.463 8.359 1.00 82.31 87 LEU A CA 1
ATOM 718 C C . LEU A 1 87 ? -0.338 -4.335 8.508 1.00 82.31 87 LEU A C 1
ATOM 720 O O . LEU A 1 87 ? 0.250 -3.424 7.932 1.00 82.31 87 LEU A O 1
ATOM 724 N N . ILE A 1 88 ? 0.299 -5.251 9.243 1.00 84.62 88 ILE A N 1
ATOM 725 C CA . ILE A 1 88 ? 1.762 -5.280 9.384 1.00 84.62 88 ILE A CA 1
ATOM 726 C C . ILE A 1 88 ? 2.416 -5.509 8.019 1.00 84.62 88 ILE A C 1
ATOM 728 O O . ILE A 1 88 ? 3.345 -4.794 7.648 1.00 84.62 88 ILE A O 1
ATOM 732 N N . LEU A 1 89 ? 1.903 -6.469 7.246 1.00 84.94 89 LEU A N 1
ATOM 733 C CA . LEU A 1 89 ? 2.412 -6.774 5.912 1.00 84.94 89 LEU A CA 1
ATOM 734 C C . LEU A 1 89 ? 2.251 -5.577 4.960 1.00 84.94 89 LEU A C 1
ATOM 736 O O . LEU A 1 89 ? 3.177 -5.243 4.222 1.00 84.94 89 LEU A O 1
ATOM 740 N N . LEU A 1 90 ? 1.106 -4.891 5.028 1.00 85.88 90 LEU A N 1
ATOM 741 C CA . LEU A 1 90 ? 0.836 -3.678 4.259 1.00 85.88 90 LEU A CA 1
ATOM 742 C C . LEU A 1 90 ? 1.782 -2.530 4.647 1.00 85.88 90 LEU A C 1
ATOM 744 O O . LEU A 1 90 ? 2.250 -1.809 3.768 1.00 85.88 90 LEU A O 1
ATOM 748 N N . ALA A 1 91 ? 2.095 -2.381 5.937 1.00 85.50 91 ALA A N 1
ATOM 749 C CA . ALA A 1 91 ? 3.023 -1.369 6.434 1.00 85.50 91 ALA A CA 1
ATOM 750 C C . ALA A 1 91 ? 4.461 -1.620 5.963 1.00 85.50 91 ALA A C 1
ATOM 752 O O . ALA A 1 91 ? 5.105 -0.704 5.455 1.00 85.50 91 ALA A O 1
ATOM 753 N N . ILE A 1 92 ? 4.941 -2.865 6.044 1.00 86.00 92 ILE A N 1
ATOM 754 C CA . ILE A 1 92 ? 6.260 -3.249 5.515 1.00 86.00 92 ILE A CA 1
ATOM 755 C C . ILE A 1 92 ? 6.317 -2.993 4.006 1.00 86.00 92 ILE A C 1
ATOM 757 O O . ILE A 1 92 ? 7.261 -2.379 3.513 1.00 86.00 92 ILE A O 1
ATOM 761 N N . CYS A 1 93 ? 5.276 -3.403 3.277 1.00 83.12 93 CYS A N 1
ATOM 762 C CA . CYS A 1 93 ? 5.164 -3.151 1.845 1.00 83.12 93 CYS A CA 1
ATOM 763 C C . CYS A 1 93 ? 5.194 -1.646 1.529 1.00 83.12 93 CYS A C 1
ATOM 765 O O . CYS A 1 93 ? 5.788 -1.244 0.531 1.00 83.12 93 CYS A O 1
ATOM 767 N N . SER A 1 94 ? 4.619 -0.803 2.392 1.00 82.69 94 SER A N 1
ATOM 768 C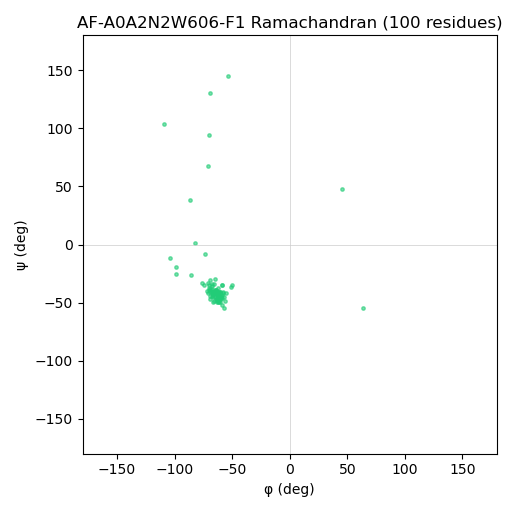 CA . SER A 1 94 ? 4.601 0.649 2.194 1.00 82.69 94 SER A CA 1
ATOM 769 C C . SER A 1 94 ? 5.994 1.245 2.351 1.00 82.69 94 SER A C 1
ATOM 771 O O . SER A 1 94 ? 6.372 2.098 1.556 1.00 82.69 94 SER A O 1
ATOM 773 N N . ILE A 1 95 ? 6.772 0.777 3.332 1.00 83.44 95 ILE A N 1
ATOM 774 C CA . ILE A 1 95 ? 8.161 1.212 3.537 1.00 83.44 95 ILE A CA 1
ATOM 775 C C . ILE A 1 95 ? 9.019 0.829 2.327 1.00 83.44 95 ILE A C 1
ATOM 777 O O . ILE A 1 95 ? 9.734 1.675 1.796 1.00 83.44 95 ILE A O 1
ATOM 781 N N . ILE A 1 96 ? 8.911 -0.421 1.859 1.00 81.31 96 ILE A N 1
ATOM 782 C CA . ILE A 1 96 ? 9.660 -0.910 0.690 1.00 81.31 96 ILE A CA 1
ATOM 783 C C . ILE A 1 96 ? 9.279 -0.126 -0.568 1.00 81.31 96 ILE A C 1
ATOM 785 O O . ILE A 1 96 ? 10.148 0.244 -1.348 1.00 81.31 96 ILE A O 1
ATOM 789 N N . THR A 1 97 ? 7.988 0.147 -0.762 1.00 79.94 97 THR A N 1
ATOM 790 C CA . THR A 1 97 ? 7.502 0.878 -1.936 1.00 79.94 97 THR A CA 1
ATOM 791 C C . THR A 1 97 ? 7.995 2.319 -1.922 1.00 79.94 97 THR A C 1
ATOM 793 O O . THR A 1 97 ? 8.568 2.763 -2.909 1.00 79.94 97 THR A O 1
ATOM 796 N N . ILE A 1 98 ? 7.847 3.036 -0.803 1.00 77.25 98 ILE A N 1
ATOM 797 C CA . ILE A 1 98 ? 8.340 4.416 -0.681 1.00 77.25 98 ILE A CA 1
ATOM 798 C C . ILE A 1 98 ? 9.853 4.462 -0.921 1.00 77.25 98 ILE A C 1
ATOM 800 O O . ILE A 1 98 ? 10.296 5.279 -1.716 1.00 77.25 98 ILE A O 1
ATOM 804 N N . GLY A 1 99 ? 10.626 3.553 -0.316 1.00 71.81 99 GLY A N 1
ATOM 805 C CA . GLY A 1 99 ? 12.080 3.488 -0.508 1.00 71.81 99 GLY A CA 1
ATOM 806 C C . GLY A 1 99 ? 12.544 2.941 -1.863 1.00 71.81 99 GLY A C 1
ATOM 807 O O . GLY A 1 99 ? 13.735 2.955 -2.139 1.00 71.81 99 GLY A O 1
ATOM 808 N N . SER A 1 100 ? 11.638 2.414 -2.691 1.00 69.19 100 SER A N 1
ATOM 809 C CA . SER A 1 100 ? 11.937 2.005 -4.068 1.00 69.19 100 SER A CA 1
ATOM 810 C C . SER A 1 100 ? 11.523 3.061 -5.096 1.00 69.19 100 SER A C 1
ATOM 812 O O . SER A 1 100 ? 11.965 2.969 -6.240 1.00 69.19 100 SER A O 1
ATOM 814 N N . PHE A 1 101 ? 10.635 3.991 -4.726 1.00 65.81 101 PHE A N 1
ATOM 815 C CA . PHE A 1 101 ? 10.142 5.076 -5.583 1.00 65.81 101 PHE A CA 1
ATOM 816 C C . PHE A 1 101 ? 10.848 6.418 -5.333 1.00 65.81 101 PHE A C 1
ATOM 818 O O . PHE A 1 101 ? 10.869 7.243 -6.244 1.00 65.81 101 PHE A O 1
ATOM 825 N N . PHE A 1 102 ? 11.398 6.632 -4.133 1.00 55.19 102 PHE A N 1
ATOM 826 C CA . PHE A 1 102 ? 12.280 7.752 -3.778 1.00 55.19 102 PHE A CA 1
ATOM 827 C C . PHE A 1 102 ? 13.728 7.281 -3.675 1.00 55.19 102 PHE A C 1
ATOM 829 O O . PHE A 1 102 ? 14.613 8.060 -4.093 1.00 55.19 102 PHE A O 1
#

Mean predicted aligned error: 9.83 Å

Radius of gyration: 17.05 Å; Cα contacts (8 Å, |Δi|>4): 44; chains: 1; bounding box: 49×24×44 Å

Sequence (102 aa):
MLNFIRLKMSMSKTLSETRLTVINFVIVFYFVSIYIINQYKLDITIIDFFREILTLPFLISQIVFLILGSLFLIKNGESHFLTKLSLILLAICSIITIGSFF

Secondary structure (DSSP, 8-state):
-HHHHHHHHHHHHHHHHHHHHHHHHHHHHHHHHHHHHHHTT---HHHHHHHHHHHHHHHHHHHHHHHHHHHHHHHHS---HHHHHHHHHHHHHHHHHHHHH-

Foldseek 3Di:
DVVVVVVVVVVVVVVVLVVLLVLLVVLLVVLVVVVVCVVVVVPDVVVVVCCVVVVVVSLVVLVVSLVVLVVVCVVPVPRDPSSVVSSVSSVVSNVVSVVVVD